Protein AF-A0A933HZL0-F1 (afdb_monomer_lite)

Foldseek 3Di:
DDDDPPDPVRVVVVVVVVVVVVVVVVVVVVVVVVVVVCVVVPDPPPPDPDDPPDQDPDWDADPVRQWTDDSPGIDGPPVPDPPDCVVVVVVCCVQQVVPQVDPPHDDDPVRSVVSSVCSVCVVVVNNVVVVVD

Sequence (133 aa):
MEGSTFSPGAREAICLLDAQRSFETGKDLLERQTQEELANVWNPKKPSPREVVEDARRLYFSPDGTTVLTQEKWKEAKMGYFIGSGVTESGCKYLVGQRLKQAGMRWAIEGAQSMLQLRVAYLNGRWDSLWLN

Secondary structure (DSSP, 8-state):
-------HHHHHHHHHHHHHHHHHHHHHHHHHHHHHHHHHH----PPP-----S--SS-PBPTTSSEEE-SSSEEE--S-----THHHHHHHIIIIIHHHSSTT----HHHHHHHHHHHHHHHTT-TGGGT--

pLDDT: mean 71.56, std 16.49, range [37.88, 95.94]

Radius of gyration: 32.69 Å; chains: 1; bounding box: 92×59×70 Å

Structure (mmCIF, N/CA/C/O backbone):
data_AF-A0A933HZL0-F1
#
_entry.id   AF-A0A933HZL0-F1
#
loop_
_atom_site.group_PDB
_atom_site.id
_atom_site.type_symbol
_atom_site.label_atom_id
_atom_site.label_alt_id
_atom_site.label_comp_id
_atom_site.label_asym_id
_atom_site.label_entity_id
_atom_site.label_seq_id
_atom_site.pdbx_PDB_ins_code
_atom_site.Cartn_x
_atom_site.Cartn_y
_atom_site.Cartn_z
_atom_site.occupancy
_atom_site.B_iso_or_equiv
_atom_site.auth_seq_id
_atom_site.auth_comp_id
_atom_site.auth_asym_id
_atom_site.auth_atom_id
_atom_site.pdbx_PDB_model_num
ATOM 1 N N . MET A 1 1 ? 65.307 -18.239 50.711 1.00 37.88 1 MET A N 1
ATOM 2 C CA . MET A 1 1 ? 63.919 -17.753 50.570 1.00 37.88 1 MET A CA 1
ATOM 3 C C . MET A 1 1 ? 63.404 -18.270 49.241 1.00 37.88 1 MET A C 1
ATOM 5 O O . MET A 1 1 ? 64.142 -18.232 48.267 1.00 37.88 1 MET A O 1
ATOM 9 N N . GLU A 1 2 ? 62.245 -18.908 49.283 1.00 38.72 2 GLU A N 1
ATOM 10 C CA . GLU A 1 2 ? 61.785 -19.984 48.399 1.00 38.72 2 GLU A CA 1
ATOM 11 C C . GLU A 1 2 ? 61.577 -19.565 46.935 1.00 38.72 2 GLU A C 1
ATOM 13 O O . GLU A 1 2 ? 60.784 -18.678 46.626 1.00 38.72 2 GLU A O 1
ATOM 18 N N . GLY A 1 3 ? 62.273 -20.242 46.017 1.00 44.16 3 GLY A N 1
ATOM 19 C CA . GLY A 1 3 ? 61.968 -20.198 44.591 1.00 44.16 3 GLY A CA 1
ATOM 20 C C . GLY A 1 3 ? 60.815 -21.150 44.297 1.00 44.16 3 GLY A C 1
ATOM 21 O O . GLY A 1 3 ? 61.022 -22.358 44.222 1.00 44.16 3 GLY A O 1
ATOM 22 N N . SER A 1 4 ? 59.602 -20.612 44.164 1.00 51.62 4 SER A N 1
ATOM 23 C CA . SER A 1 4 ? 58.418 -21.384 43.779 1.00 51.62 4 SER A CA 1
ATOM 24 C C . SER A 1 4 ? 58.586 -21.948 42.360 1.00 51.62 4 SER A C 1
ATOM 26 O O . SER A 1 4 ? 58.463 -21.256 41.348 1.00 51.62 4 SER A O 1
ATOM 28 N N . THR A 1 5 ? 58.898 -23.238 42.265 1.00 54.69 5 THR A N 1
ATOM 29 C CA . THR A 1 5 ? 58.869 -23.989 41.010 1.00 54.69 5 THR A CA 1
ATOM 30 C C . THR A 1 5 ? 57.417 -24.333 40.692 1.00 54.69 5 THR A C 1
ATOM 32 O O . THR A 1 5 ? 56.905 -25.390 41.050 1.00 54.69 5 THR A O 1
ATOM 35 N N . PHE A 1 6 ? 56.713 -23.406 40.040 1.00 57.31 6 PHE A N 1
ATOM 36 C CA . PHE A 1 6 ? 55.395 -23.691 39.473 1.00 57.31 6 PHE A CA 1
ATOM 37 C C . PHE A 1 6 ? 55.477 -24.928 38.558 1.00 57.31 6 PHE A C 1
ATOM 39 O O . PHE A 1 6 ? 56.325 -24.984 37.664 1.00 57.31 6 PHE A O 1
ATOM 46 N N . SER A 1 7 ? 54.591 -25.907 38.780 1.00 56.66 7 SER A N 1
ATOM 47 C CA . SER A 1 7 ? 54.423 -27.078 37.906 1.00 56.66 7 SER A CA 1
ATOM 48 C C . SER A 1 7 ? 54.214 -26.627 36.450 1.00 56.66 7 SER A C 1
ATOM 50 O O . SER A 1 7 ? 53.524 -25.622 36.241 1.00 56.66 7 SER A O 1
ATOM 52 N N . PRO A 1 8 ? 54.757 -27.338 35.438 1.00 61.72 8 PRO A N 1
ATOM 53 C CA . PRO A 1 8 ? 54.607 -26.972 34.027 1.00 61.72 8 PRO A CA 1
ATOM 54 C C . PRO A 1 8 ? 53.159 -26.645 33.626 1.00 61.72 8 PRO A C 1
ATOM 56 O O . PRO A 1 8 ? 52.927 -25.638 32.963 1.00 61.72 8 PRO A O 1
ATOM 59 N N . GLY A 1 9 ? 52.179 -27.402 34.136 1.00 62.88 9 GLY A N 1
ATOM 60 C CA . GLY A 1 9 ? 50.757 -27.171 33.847 1.00 62.88 9 GLY A CA 1
ATOM 61 C C . GLY A 1 9 ? 50.164 -25.910 34.491 1.00 62.88 9 GLY A C 1
ATOM 62 O O . GLY A 1 9 ? 49.227 -25.324 33.958 1.00 62.88 9 GLY A O 1
ATOM 63 N N . ALA A 1 10 ? 50.722 -25.435 35.608 1.00 62.31 10 ALA A N 1
ATOM 64 C CA . ALA A 1 10 ? 50.258 -24.208 36.255 1.00 62.31 10 ALA A CA 1
ATOM 65 C C . ALA A 1 10 ? 50.762 -22.947 35.527 1.00 62.31 10 ALA A C 1
ATOM 67 O O . ALA A 1 10 ? 50.071 -21.931 35.504 1.00 62.31 10 ALA A O 1
ATOM 68 N N . ARG A 1 11 ? 51.928 -23.021 34.869 1.00 5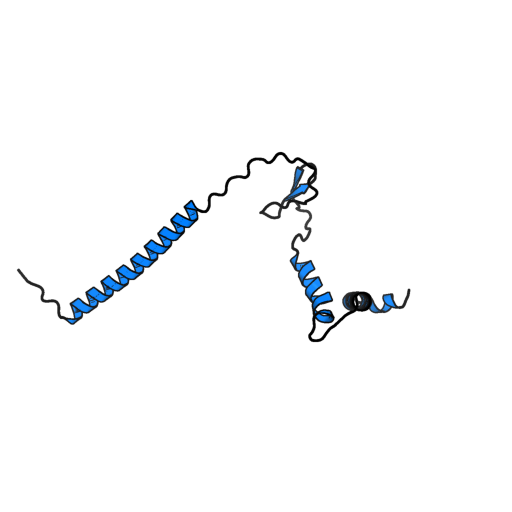9.09 11 ARG A N 1
ATOM 69 C CA . ARG A 1 11 ? 52.426 -21.952 33.983 1.00 59.09 11 ARG A CA 1
ATOM 70 C C . ARG A 1 11 ? 51.590 -21.824 32.712 1.00 59.09 11 ARG A C 1
ATOM 72 O O . ARG A 1 11 ? 51.312 -20.712 32.276 1.00 59.09 11 ARG A O 1
ATOM 79 N N . GLU A 1 12 ? 51.167 -22.953 32.155 1.00 65.81 12 GLU A N 1
ATOM 80 C CA . GLU A 1 12 ? 50.326 -23.004 30.957 1.00 65.81 12 GLU A CA 1
ATOM 81 C C . GLU A 1 12 ? 48.921 -22.444 31.236 1.00 65.81 12 GLU A C 1
ATOM 83 O O . GLU A 1 12 ? 48.424 -21.616 30.477 1.00 65.81 12 GLU A O 1
ATOM 88 N N . ALA A 1 13 ? 48.329 -22.779 32.389 1.00 65.31 13 ALA A N 1
ATOM 89 C CA . ALA A 1 13 ? 47.042 -22.228 32.819 1.00 65.31 13 ALA A CA 1
ATOM 90 C C . ALA A 1 13 ? 47.074 -20.703 33.051 1.00 65.31 13 ALA A C 1
ATOM 92 O O . ALA A 1 13 ? 46.141 -20.007 32.653 1.00 65.31 13 ALA A O 1
ATOM 93 N N . ILE A 1 14 ? 48.147 -20.169 33.652 1.00 70.38 14 ILE A N 1
ATOM 94 C CA . ILE A 1 14 ? 48.329 -18.714 33.817 1.00 70.38 14 ILE A CA 1
ATOM 95 C C . ILE A 1 14 ? 48.452 -18.033 32.448 1.00 70.38 14 ILE A C 1
ATOM 97 O O . ILE A 1 14 ? 47.778 -17.039 32.197 1.00 70.38 14 ILE A O 1
ATOM 101 N N . CYS A 1 15 ? 49.232 -18.611 31.530 1.00 67.69 15 CYS A N 1
ATOM 102 C CA . CYS A 1 15 ? 49.390 -18.081 30.176 1.00 67.69 15 CYS A CA 1
ATOM 103 C C . CYS A 1 15 ? 48.059 -18.033 29.404 1.00 67.69 15 CYS A C 1
ATOM 105 O O . CYS A 1 15 ? 47.777 -17.048 28.723 1.00 67.69 15 CYS A O 1
ATOM 107 N N . LEU A 1 16 ? 47.211 -19.057 29.551 1.00 70.38 16 LEU A N 1
ATOM 108 C CA . LEU A 1 16 ? 45.886 -19.094 28.925 1.00 70.38 16 LEU A CA 1
ATOM 109 C C . LEU A 1 16 ? 44.930 -18.048 29.514 1.00 70.38 16 LEU A C 1
ATOM 111 O O . LEU A 1 16 ? 44.206 -17.399 28.760 1.00 70.38 16 LEU A O 1
ATOM 115 N N . LEU A 1 17 ? 44.953 -17.836 30.833 1.00 73.50 17 LEU A N 1
ATOM 116 C CA . LEU A 1 17 ? 44.159 -16.788 31.483 1.00 73.50 17 LEU A CA 1
ATOM 117 C C . LEU A 1 17 ? 44.608 -15.383 31.059 1.00 73.50 17 LEU A C 1
ATOM 119 O O . LEU A 1 17 ? 43.766 -14.538 30.752 1.00 73.50 17 LEU A O 1
ATOM 123 N N . ASP A 1 18 ? 45.917 -15.144 30.977 1.00 73.81 18 ASP A N 1
ATOM 124 C CA . ASP A 1 18 ? 46.471 -13.868 30.513 1.00 73.81 18 ASP A CA 1
ATOM 125 C C . ASP A 1 18 ? 46.152 -13.616 29.031 1.00 73.81 18 ASP A C 1
ATOM 127 O O . ASP A 1 18 ? 45.818 -12.490 28.647 1.00 73.81 18 ASP A O 1
ATOM 131 N N . ALA A 1 19 ? 46.178 -14.660 28.195 1.00 69.06 19 ALA A N 1
ATOM 132 C CA . ALA A 1 19 ? 45.783 -14.578 26.790 1.00 69.06 19 ALA A CA 1
ATOM 133 C C . ALA A 1 19 ? 44.289 -14.256 26.634 1.00 69.06 19 ALA A C 1
ATOM 135 O O . ALA A 1 19 ? 43.920 -13.394 25.833 1.00 69.06 19 ALA A O 1
ATOM 136 N N . GLN A 1 20 ? 43.430 -14.894 27.431 1.00 74.12 20 GLN A N 1
ATOM 137 C CA . GLN A 1 20 ? 41.988 -14.656 27.401 1.00 74.12 20 GLN A CA 1
ATOM 138 C C . GLN A 1 20 ? 41.642 -13.240 27.879 1.00 74.12 20 GLN A C 1
ATOM 140 O O . GLN A 1 20 ? 40.881 -12.532 27.219 1.00 74.12 20 GLN A O 1
ATOM 145 N N . ARG A 1 21 ? 42.295 -12.770 28.947 1.00 75.50 21 ARG A N 1
ATOM 146 C CA . ARG A 1 21 ? 42.150 -11.396 29.443 1.00 75.50 21 ARG A CA 1
ATOM 147 C C . ARG A 1 21 ? 42.648 -10.362 28.431 1.00 75.50 21 ARG A C 1
ATOM 149 O O . ARG A 1 21 ? 42.022 -9.318 28.260 1.00 75.50 21 ARG A O 1
ATOM 156 N N . SER A 1 22 ? 43.742 -10.655 27.728 1.00 66.31 22 SER A N 1
ATOM 157 C CA . SER A 1 22 ? 44.265 -9.800 26.653 1.00 66.31 22 SER A CA 1
ATOM 158 C C . SER A 1 22 ? 43.299 -9.716 25.469 1.00 66.31 22 SER A C 1
ATOM 160 O O . SER A 1 22 ? 43.137 -8.648 24.881 1.00 66.31 22 SER A O 1
ATOM 162 N N . PHE A 1 23 ? 42.613 -10.815 25.145 1.00 68.44 23 PHE A N 1
ATOM 163 C CA . PHE A 1 23 ? 41.602 -10.851 24.090 1.00 68.44 23 PHE A CA 1
ATOM 164 C C . PHE A 1 23 ? 40.344 -10.048 24.452 1.00 68.44 23 PHE A C 1
ATOM 166 O O . PHE A 1 23 ? 39.848 -9.279 23.630 1.00 68.44 23 PHE A O 1
ATOM 173 N N . GLU A 1 24 ? 39.855 -10.178 25.687 1.00 75.69 24 GLU A N 1
ATOM 174 C CA . GLU A 1 24 ? 38.730 -9.382 26.202 1.00 75.69 24 GLU A CA 1
ATOM 175 C C . GLU A 1 24 ? 39.073 -7.888 26.247 1.00 75.69 24 GLU A C 1
ATOM 177 O O . GLU A 1 24 ? 38.325 -7.066 25.725 1.00 75.69 24 GLU A O 1
ATOM 182 N N . THR A 1 25 ? 40.267 -7.541 26.737 1.00 71.00 25 THR A N 1
ATOM 183 C CA . THR A 1 25 ? 40.748 -6.148 26.745 1.00 71.00 25 THR A CA 1
ATOM 184 C C . THR A 1 25 ? 40.856 -5.585 25.321 1.00 71.00 25 THR A C 1
ATOM 186 O O . THR A 1 25 ? 40.538 -4.422 25.083 1.00 71.00 25 THR A O 1
ATOM 189 N N . GLY A 1 26 ? 41.267 -6.407 24.350 1.00 65.00 26 GLY A N 1
ATOM 190 C CA . GLY A 1 26 ? 41.321 -6.025 22.938 1.00 65.00 26 GLY A CA 1
ATOM 191 C C . GLY A 1 26 ? 39.946 -5.716 22.336 1.00 65.00 26 GLY A C 1
ATOM 192 O O . GLY A 1 26 ? 39.825 -4.764 21.566 1.00 65.00 26 GLY A O 1
ATOM 193 N N . LYS A 1 27 ? 38.903 -6.470 22.713 1.00 70.88 27 LYS A N 1
ATOM 194 C CA . LYS A 1 27 ? 37.518 -6.185 22.297 1.00 70.88 27 LYS A CA 1
ATOM 195 C C . LYS A 1 27 ? 37.017 -4.860 22.864 1.00 70.88 27 LYS A C 1
ATOM 197 O O . LYS A 1 27 ? 36.517 -4.040 22.100 1.00 70.88 27 LYS A O 1
ATOM 202 N N . ASP A 1 28 ? 37.236 -4.619 24.154 1.00 72.50 28 ASP A N 1
ATOM 203 C CA . ASP A 1 28 ? 36.823 -3.375 24.812 1.00 72.50 28 ASP A CA 1
ATOM 204 C C . ASP A 1 28 ? 37.512 -2.143 24.204 1.00 72.50 28 ASP A C 1
ATOM 206 O O . ASP A 1 28 ? 36.907 -1.077 24.076 1.00 72.50 28 ASP A O 1
ATOM 210 N N . LEU A 1 29 ? 38.783 -2.271 23.808 1.00 66.56 29 LEU A N 1
ATOM 211 C CA . LEU A 1 29 ? 39.525 -1.198 23.138 1.00 66.56 29 LEU A CA 1
ATOM 212 C C . LEU A 1 29 ? 38.973 -0.903 21.738 1.00 66.56 29 LEU A C 1
ATOM 214 O O . LEU A 1 29 ? 38.851 0.265 21.373 1.00 66.56 29 LEU A O 1
ATOM 218 N N . LEU A 1 30 ? 38.603 -1.937 20.977 1.00 67.31 30 LEU A N 1
ATOM 219 C CA . LEU A 1 30 ? 38.013 -1.784 19.645 1.00 67.31 30 LEU A CA 1
ATOM 220 C C . LEU A 1 30 ? 36.611 -1.156 19.716 1.00 67.31 30 LEU A C 1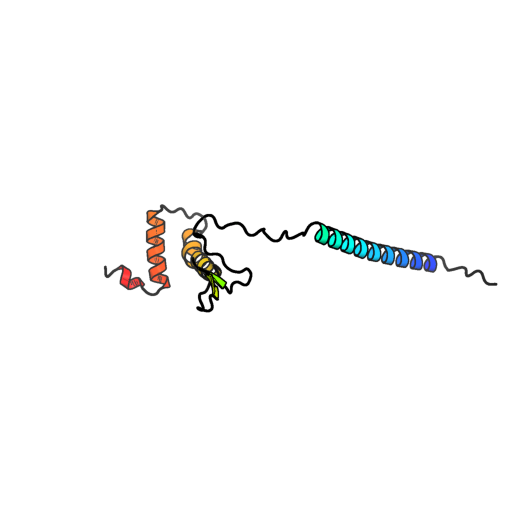
ATOM 222 O O . LEU A 1 30 ? 36.277 -0.273 18.923 1.00 67.31 30 LEU A O 1
ATOM 226 N N . GLU A 1 31 ? 35.798 -1.568 20.689 1.00 71.62 31 GLU A N 1
ATOM 227 C CA . GLU A 1 31 ? 34.482 -0.974 20.946 1.00 71.62 31 GLU A CA 1
ATOM 228 C C . GLU A 1 31 ? 34.600 0.494 21.374 1.00 71.62 31 GLU A C 1
ATOM 230 O O . GLU A 1 31 ? 33.850 1.343 20.902 1.00 71.62 31 GLU A O 1
ATOM 235 N N . ARG A 1 32 ? 35.590 0.842 22.201 1.00 65.81 32 ARG A N 1
ATOM 236 C CA . ARG A 1 32 ? 35.853 2.242 22.575 1.00 65.81 32 ARG A CA 1
ATOM 237 C C . ARG A 1 32 ? 36.326 3.091 21.401 1.00 65.81 32 ARG A C 1
ATOM 239 O O . ARG A 1 32 ? 35.797 4.182 21.216 1.00 65.81 32 ARG A O 1
ATOM 246 N N . GLN A 1 33 ? 37.262 2.589 20.594 1.00 67.12 33 GLN A N 1
ATOM 247 C CA . GLN A 1 33 ? 37.733 3.292 19.396 1.00 67.12 33 GLN A CA 1
ATOM 248 C C . GLN A 1 33 ? 36.596 3.532 18.407 1.00 67.12 33 GLN A C 1
ATOM 250 O O . GLN A 1 33 ? 36.436 4.645 17.921 1.00 67.12 33 GLN A O 1
ATOM 255 N N . THR A 1 34 ? 35.759 2.524 18.156 1.00 67.19 34 THR A N 1
ATOM 256 C CA . THR A 1 34 ? 34.604 2.682 17.261 1.00 67.19 34 THR A CA 1
ATOM 257 C C . THR A 1 34 ? 33.585 3.680 17.808 1.00 67.19 34 THR A C 1
ATOM 259 O O . THR A 1 34 ? 33.045 4.465 17.034 1.00 67.19 34 THR A O 1
ATOM 262 N N . GLN A 1 35 ? 33.349 3.730 19.123 1.00 64.94 35 GLN A N 1
ATOM 263 C CA . GLN A 1 35 ? 32.480 4.749 19.729 1.00 64.94 35 GLN A CA 1
ATOM 264 C C . GLN A 1 35 ? 33.077 6.163 19.651 1.00 64.94 35 GLN A C 1
ATOM 266 O O . GLN A 1 35 ? 32.353 7.111 19.346 1.00 64.94 35 GLN A O 1
ATOM 271 N N . GLU A 1 36 ? 34.383 6.323 19.874 1.00 71.00 36 GLU A N 1
ATOM 272 C CA . GLU A 1 36 ? 35.077 7.608 19.711 1.00 71.00 36 GLU A CA 1
ATOM 273 C C . GLU A 1 36 ? 35.073 8.074 18.248 1.00 71.00 36 GLU A C 1
ATOM 275 O O . GLU A 1 36 ? 34.792 9.240 17.964 1.00 71.00 36 GLU A O 1
ATOM 280 N N . GLU A 1 37 ? 35.310 7.169 17.299 1.00 67.81 37 GLU A N 1
ATOM 281 C CA . GLU A 1 37 ? 35.218 7.457 15.868 1.00 67.81 37 GLU A CA 1
ATOM 282 C C . GLU A 1 37 ? 33.791 7.835 15.455 1.00 67.81 37 GLU A C 1
ATOM 284 O O . GLU A 1 37 ? 33.605 8.836 14.763 1.00 67.81 37 GLU A O 1
ATOM 289 N N . LEU A 1 38 ? 32.769 7.109 15.921 1.00 62.97 38 LEU A N 1
ATOM 290 C CA . LEU A 1 38 ? 31.365 7.443 15.657 1.00 62.97 38 LEU A CA 1
ATOM 291 C C . LEU A 1 38 ? 30.981 8.806 16.242 1.00 62.97 38 LEU A C 1
ATOM 293 O O . LEU A 1 38 ? 30.273 9.562 15.578 1.00 62.97 38 LEU A O 1
ATOM 297 N N . ALA A 1 39 ? 31.477 9.158 17.431 1.00 65.88 39 ALA A N 1
ATOM 298 C CA . ALA A 1 39 ? 31.269 10.479 18.026 1.00 65.88 39 ALA A CA 1
ATOM 299 C C . ALA A 1 39 ? 31.957 11.600 17.223 1.00 65.88 39 ALA A C 1
ATOM 301 O O . ALA A 1 39 ? 31.403 12.691 17.091 1.00 65.88 39 ALA A O 1
ATOM 302 N N . ASN A 1 40 ? 33.129 11.329 16.642 1.00 65.69 40 ASN A N 1
ATOM 303 C CA . ASN A 1 40 ? 33.861 12.284 15.805 1.00 65.69 40 ASN A CA 1
ATOM 304 C C . ASN A 1 40 ? 33.247 12.448 14.403 1.00 65.69 40 ASN A C 1
ATOM 306 O O . ASN A 1 40 ? 33.274 13.541 13.835 1.00 65.69 40 ASN A O 1
ATOM 310 N N . VAL A 1 41 ? 32.678 11.378 13.839 1.00 65.56 41 VAL A N 1
ATOM 311 C CA . VAL A 1 41 ? 32.001 11.387 12.530 1.00 65.56 41 VAL A CA 1
ATOM 312 C C . VAL A 1 41 ? 30.597 11.987 12.639 1.00 65.56 41 VAL A C 1
ATOM 314 O O . VAL A 1 41 ? 30.163 12.734 11.757 1.00 65.56 41 VAL A O 1
ATOM 317 N N . TRP A 1 42 ? 29.881 11.702 13.728 1.00 53.00 42 TRP A N 1
ATOM 318 C CA . TRP A 1 42 ? 28.536 12.213 13.972 1.00 53.00 42 TRP A CA 1
ATOM 319 C C . TRP A 1 42 ? 28.572 13.621 14.577 1.00 53.00 42 TRP A C 1
ATOM 321 O O . TRP A 1 42 ? 28.319 13.836 15.760 1.00 53.00 42 TRP A O 1
ATOM 331 N N . ASN A 1 43 ? 28.829 14.617 13.729 1.00 61.41 43 ASN A N 1
ATOM 332 C CA . ASN A 1 43 ? 28.568 16.016 14.053 1.00 61.41 43 ASN A CA 1
ATOM 333 C C . ASN A 1 43 ? 27.276 16.472 13.352 1.00 61.41 43 ASN A C 1
ATOM 335 O O . ASN A 1 43 ? 27.329 16.861 12.176 1.00 61.41 43 ASN A O 1
ATOM 339 N N . PRO A 1 44 ? 26.104 16.439 14.017 1.00 58.09 44 PRO A N 1
ATOM 340 C CA . PRO A 1 44 ? 24.894 16.995 13.441 1.00 58.09 44 PRO A CA 1
ATOM 341 C C . PRO A 1 44 ? 25.051 18.517 13.402 1.00 58.09 44 PRO A C 1
ATOM 343 O O . PRO A 1 44 ? 24.739 19.220 14.364 1.00 58.09 44 PRO A O 1
ATOM 346 N N . LYS A 1 45 ? 25.542 19.051 12.277 1.00 54.00 45 LYS A N 1
ATOM 347 C CA . LYS A 1 45 ? 25.484 20.491 12.013 1.00 54.00 45 LYS A CA 1
ATOM 348 C C . LYS A 1 45 ? 24.025 20.900 12.174 1.00 54.00 45 LYS A C 1
ATOM 350 O O . LYS A 1 45 ? 23.190 20.476 11.373 1.00 54.00 45 LYS A O 1
ATOM 355 N N . LYS A 1 46 ? 23.705 21.702 13.200 1.00 49.66 46 LYS A N 1
ATOM 356 C CA . LYS A 1 46 ? 22.387 22.340 13.284 1.00 49.66 46 LYS A CA 1
ATOM 357 C C . LYS A 1 46 ? 22.170 23.018 11.934 1.00 49.66 46 LYS A C 1
ATOM 359 O O . LYS A 1 46 ? 23.043 23.800 11.541 1.00 49.66 46 LYS A O 1
ATOM 364 N N . PRO A 1 47 ? 21.105 22.681 11.187 1.00 52.66 47 PRO A N 1
ATOM 365 C CA . PRO A 1 47 ? 20.879 23.337 9.916 1.00 52.66 47 PRO A CA 1
ATOM 366 C C . PRO A 1 47 ? 20.817 24.831 10.216 1.00 52.66 47 PRO A C 1
ATOM 368 O O . PRO A 1 47 ? 20.063 25.254 11.097 1.00 52.66 47 PRO A O 1
ATOM 371 N N . SER A 1 48 ? 21.663 25.621 9.549 1.00 50.19 48 SER A N 1
ATOM 372 C CA . SER A 1 48 ? 21.493 27.068 9.585 1.00 50.19 48 SER A CA 1
ATOM 373 C C . SER A 1 48 ? 20.044 27.351 9.190 1.00 50.19 48 SER A C 1
ATOM 375 O O . SER A 1 48 ? 19.533 26.653 8.303 1.00 50.19 48 SER A O 1
ATOM 377 N N . PRO A 1 49 ? 19.352 28.300 9.844 1.00 53.47 49 PRO A N 1
ATOM 378 C CA . PRO A 1 49 ? 18.037 28.720 9.393 1.00 53.47 49 PRO A CA 1
ATOM 379 C C . PRO A 1 49 ? 18.121 29.052 7.901 1.00 53.47 49 PRO A C 1
ATOM 381 O O . PRO A 1 49 ? 18.730 30.044 7.508 1.00 53.47 49 PRO A O 1
ATOM 384 N N . ARG A 1 50 ? 17.612 28.155 7.052 1.00 54.97 50 ARG A N 1
ATOM 385 C CA . ARG A 1 50 ? 17.454 28.444 5.632 1.00 54.97 50 ARG A CA 1
ATOM 386 C C . ARG A 1 50 ? 16.316 29.440 5.568 1.00 54.97 50 ARG A C 1
ATOM 388 O O . ARG A 1 50 ? 15.220 29.117 6.026 1.00 54.97 50 ARG A O 1
ATOM 395 N N . GLU A 1 51 ? 16.576 30.625 5.029 1.00 53.94 51 GLU A N 1
ATOM 396 C CA . GLU A 1 51 ? 15.489 31.495 4.596 1.00 53.94 51 GLU A CA 1
ATOM 397 C C . GLU A 1 51 ? 14.590 30.677 3.668 1.00 53.94 51 GLU A C 1
ATOM 399 O O . GLU A 1 51 ? 15.042 30.072 2.692 1.00 53.94 51 GLU A O 1
ATOM 404 N N . VAL A 1 52 ? 13.326 30.556 4.058 1.00 56.81 52 VAL A N 1
ATOM 405 C CA . VAL A 1 52 ? 12.318 29.829 3.297 1.00 56.81 52 VAL A CA 1
ATOM 406 C C . VAL A 1 52 ? 11.980 30.711 2.102 1.00 56.81 52 VAL A C 1
ATOM 408 O O . VAL A 1 52 ? 11.295 31.714 2.255 1.00 56.81 52 VAL A O 1
ATOM 411 N N . VAL A 1 53 ? 12.524 30.378 0.929 1.00 56.31 53 VAL A N 1
ATOM 412 C CA . VAL A 1 53 ? 12.376 31.213 -0.277 1.00 56.31 53 VAL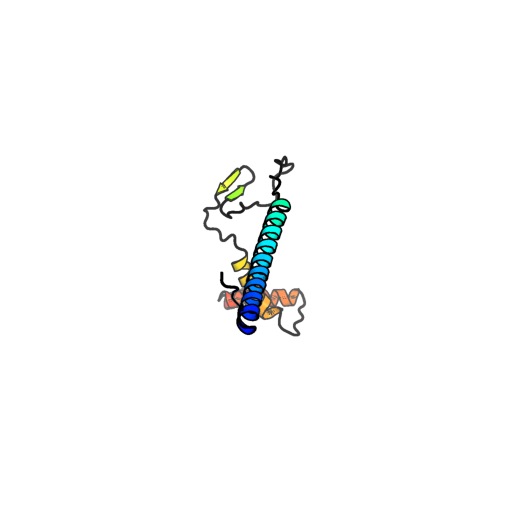 A CA 1
ATOM 413 C C . VAL A 1 53 ? 10.988 31.068 -0.922 1.00 56.31 53 VAL A C 1
ATOM 415 O O . VAL A 1 53 ? 10.589 31.946 -1.672 1.00 56.31 53 VAL A O 1
ATOM 418 N N . GLU A 1 54 ? 10.201 30.036 -0.597 1.00 57.16 54 GLU A N 1
ATOM 419 C CA . GLU A 1 54 ? 8.850 29.840 -1.149 1.00 57.16 54 GLU A CA 1
ATOM 420 C C . GLU A 1 54 ? 7.925 29.098 -0.174 1.00 57.16 54 GLU A C 1
ATOM 422 O O . GLU A 1 54 ? 8.373 28.216 0.567 1.00 57.16 54 GLU A O 1
ATOM 427 N N . ASP A 1 55 ? 6.626 29.432 -0.221 1.00 51.47 55 ASP A N 1
ATOM 428 C CA . ASP A 1 55 ? 5.553 28.756 0.514 1.00 51.47 55 ASP A CA 1
ATOM 429 C C . ASP A 1 55 ? 5.692 27.239 0.380 1.00 51.47 55 ASP A C 1
ATOM 431 O O . ASP A 1 55 ? 5.643 26.667 -0.715 1.00 51.47 55 ASP A O 1
ATOM 435 N N . ALA A 1 56 ? 5.889 26.569 1.513 1.00 49.72 56 ALA A N 1
ATOM 436 C CA . ALA A 1 56 ? 6.176 25.148 1.551 1.00 49.72 56 ALA A CA 1
ATOM 437 C C . ALA A 1 56 ? 5.043 24.332 0.896 1.00 49.72 56 ALA A C 1
ATOM 439 O O . ALA A 1 56 ? 4.039 24.011 1.525 1.00 49.72 56 ALA A O 1
ATOM 440 N N . ARG A 1 57 ? 5.234 23.901 -0.360 1.00 52.34 57 ARG A N 1
ATOM 441 C CA . ARG A 1 57 ? 4.390 22.872 -1.009 1.00 52.34 57 ARG A CA 1
ATOM 442 C C . ARG A 1 57 ? 4.569 21.478 -0.395 1.00 52.34 57 ARG A C 1
ATOM 444 O O . ARG A 1 57 ? 3.842 20.553 -0.748 1.00 52.34 57 ARG A O 1
ATOM 451 N N . ARG A 1 58 ? 5.555 21.298 0.490 1.00 49.78 58 ARG A N 1
ATOM 452 C CA . ARG A 1 58 ? 5.797 20.058 1.236 1.00 49.78 58 ARG A CA 1
ATOM 453 C C . ARG A 1 58 ? 5.299 20.218 2.666 1.00 49.78 58 ARG A C 1
ATOM 455 O O . ARG A 1 58 ? 5.778 21.082 3.391 1.00 49.78 58 ARG A O 1
ATOM 462 N N . LEU A 1 59 ? 4.379 19.344 3.068 1.00 54.84 59 LEU A N 1
ATOM 463 C CA . LEU A 1 59 ? 4.015 19.160 4.470 1.00 54.84 59 LEU A CA 1
ATOM 464 C C . LEU A 1 59 ? 5.243 18.630 5.219 1.00 54.84 59 LEU A C 1
ATOM 466 O O . LEU A 1 59 ? 5.731 17.539 4.921 1.00 54.84 59 LEU A O 1
ATOM 470 N N . TYR A 1 60 ? 5.755 19.416 6.163 1.00 55.44 60 TYR A N 1
ATOM 471 C CA . TYR A 1 60 ? 6.805 18.984 7.078 1.00 55.44 60 TYR A CA 1
ATOM 472 C C . TYR A 1 60 ? 6.165 18.472 8.367 1.00 55.44 60 TYR A C 1
ATOM 474 O O . TYR A 1 60 ? 5.344 19.161 8.977 1.00 55.44 60 TYR A O 1
ATOM 482 N N . PHE A 1 61 ? 6.561 17.269 8.773 1.00 58.06 61 PHE A N 1
ATOM 483 C CA . PHE A 1 61 ? 6.224 16.684 10.065 1.00 58.06 61 PHE A CA 1
ATOM 484 C C . PHE A 1 61 ? 7.413 16.879 11.006 1.00 58.06 61 PHE A C 1
ATOM 486 O O . PHE A 1 61 ? 8.565 16.753 10.585 1.00 58.06 61 PHE A O 1
ATOM 493 N N . SER A 1 62 ? 7.143 17.198 12.270 1.00 56.41 62 SER A N 1
ATOM 494 C CA . SER A 1 62 ? 8.160 17.137 13.323 1.00 56.41 62 SER A CA 1
ATOM 495 C C . SER A 1 62 ? 8.771 15.726 13.369 1.00 56.41 62 SER A C 1
ATOM 497 O O . SER A 1 62 ? 8.034 14.764 13.132 1.00 56.41 62 SER A O 1
ATOM 499 N N . PRO A 1 63 ? 10.066 15.566 13.706 1.00 55.47 63 PRO A N 1
ATOM 500 C CA . PRO A 1 63 ? 10.661 14.256 13.991 1.00 55.47 63 PRO A CA 1
ATOM 501 C C . PRO A 1 63 ? 9.853 13.425 15.001 1.00 55.47 63 PRO A C 1
ATOM 503 O O . PRO A 1 63 ? 9.807 12.204 14.890 1.00 55.47 63 PRO A O 1
ATOM 506 N N . ASP A 1 64 ? 9.145 14.093 15.915 1.00 56.56 64 ASP A N 1
ATOM 507 C CA . ASP A 1 64 ? 8.296 13.462 16.933 1.00 56.56 64 ASP A CA 1
ATOM 508 C C . ASP A 1 64 ? 6.882 13.117 16.415 1.00 56.56 64 ASP A C 1
ATOM 510 O O . ASP A 1 64 ? 6.044 12.610 17.155 1.00 56.56 64 ASP A O 1
ATOM 514 N N . GLY A 1 65 ? 6.572 13.422 15.147 1.00 56.91 65 GLY A N 1
ATOM 515 C CA . GLY A 1 65 ? 5.305 13.105 14.473 1.00 56.91 65 GLY A CA 1
ATOM 516 C C . GLY A 1 65 ? 4.079 13.894 14.953 1.00 56.91 65 GLY A C 1
ATOM 517 O O . GLY A 1 65 ? 2.998 13.760 14.384 1.00 56.91 65 GLY A O 1
ATOM 518 N N . THR A 1 66 ? 4.232 14.737 15.973 1.00 57.28 66 THR A N 1
ATOM 519 C CA . THR A 1 66 ? 3.137 15.432 16.666 1.00 57.28 66 THR A CA 1
ATOM 520 C C . THR A 1 66 ? 2.750 16.768 16.054 1.00 57.28 66 THR A C 1
ATOM 522 O O . THR A 1 66 ? 1.663 17.262 16.339 1.00 57.28 66 THR A O 1
ATOM 525 N N . THR A 1 67 ? 3.593 17.361 15.209 1.00 59.47 67 THR A N 1
ATOM 526 C CA . THR A 1 67 ? 3.420 18.746 14.751 1.00 59.47 67 THR A CA 1
ATOM 527 C C . THR A 1 67 ? 3.589 18.832 13.243 1.00 59.47 67 THR A C 1
ATOM 529 O O . THR A 1 67 ? 4.561 18.315 12.694 1.00 59.47 67 THR A O 1
ATOM 532 N N . VAL A 1 68 ? 2.647 19.493 12.574 1.00 62.25 68 VAL A N 1
ATOM 533 C CA . VAL A 1 68 ? 2.656 19.725 11.126 1.00 62.25 68 VAL A CA 1
ATOM 534 C C . VAL A 1 68 ? 2.906 21.206 10.867 1.00 62.25 68 VAL A C 1
ATOM 536 O O . VAL A 1 68 ? 2.289 22.073 11.497 1.00 62.25 68 VAL A O 1
ATOM 539 N N . LEU A 1 69 ? 3.805 21.510 9.932 1.00 58.38 69 LEU A N 1
ATOM 540 C CA . LEU A 1 69 ? 3.992 22.869 9.436 1.00 58.38 69 LEU A CA 1
ATOM 541 C C . LEU A 1 69 ? 2.821 23.232 8.515 1.00 58.38 69 LEU A C 1
ATOM 543 O O . LEU A 1 69 ? 2.674 22.674 7.430 1.00 58.38 69 LEU A O 1
ATOM 547 N N . THR A 1 70 ? 1.977 24.157 8.963 1.00 57.16 70 THR A N 1
ATOM 548 C CA . THR A 1 70 ? 0.990 24.833 8.105 1.00 57.16 70 THR A CA 1
ATOM 549 C C . THR A 1 70 ? 1.639 26.095 7.523 1.00 57.16 70 THR A C 1
ATOM 551 O O . THR A 1 70 ? 2.616 26.567 8.099 1.00 57.16 70 THR A O 1
ATOM 554 N N . GLN A 1 71 ? 1.099 26.657 6.430 1.00 55.62 71 GLN A N 1
ATOM 555 C CA . GLN A 1 71 ? 1.650 27.828 5.710 1.00 55.62 71 GLN A CA 1
ATOM 556 C C . GLN A 1 71 ? 2.085 28.992 6.622 1.00 55.62 71 GLN A C 1
ATOM 558 O O . GLN A 1 71 ? 2.999 29.728 6.280 1.00 55.62 71 GLN A O 1
ATOM 563 N N . GLU A 1 72 ? 1.477 29.129 7.802 1.00 56.12 72 GLU A N 1
ATOM 564 C CA . GLU A 1 72 ? 1.740 30.244 8.711 1.00 56.12 72 GLU A CA 1
ATOM 565 C C . GLU A 1 72 ? 2.497 29.852 9.996 1.00 56.12 72 GLU A C 1
ATOM 567 O O . GLU A 1 72 ? 3.245 30.677 10.519 1.00 56.12 72 GLU A O 1
ATOM 572 N N . LYS A 1 73 ? 2.318 28.630 10.542 1.00 61.56 73 LYS A N 1
ATOM 573 C CA . LYS A 1 73 ? 2.904 28.176 11.831 1.00 61.56 73 LYS A CA 1
ATOM 574 C C . LYS A 1 73 ? 2.960 26.647 11.970 1.00 61.56 73 LYS A C 1
ATOM 576 O O . LYS A 1 73 ? 2.192 25.913 11.347 1.00 61.56 73 LYS A O 1
ATOM 581 N N . TRP A 1 74 ? 3.812 26.180 12.885 1.00 56.78 74 TRP A N 1
ATOM 582 C CA . TRP A 1 74 ? 3.766 24.823 13.437 1.00 56.78 74 TRP A CA 1
ATOM 583 C C . TRP A 1 74 ? 2.488 24.628 14.265 1.00 56.78 74 TRP A C 1
ATOM 585 O O . TRP A 1 74 ? 2.248 25.373 15.215 1.00 56.78 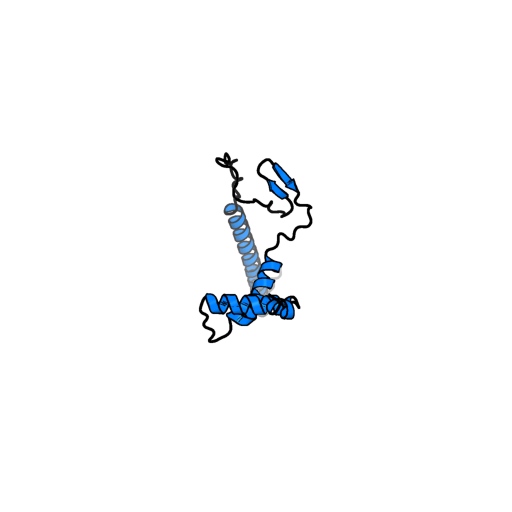74 TRP A O 1
ATOM 595 N N . LYS A 1 75 ? 1.667 23.633 13.913 1.00 56.03 75 LYS A N 1
ATOM 596 C CA . LYS A 1 75 ? 0.474 23.244 14.677 1.00 56.03 75 LYS A CA 1
ATOM 597 C C . LYS A 1 75 ? 0.604 21.804 15.144 1.00 56.03 75 LYS A C 1
ATOM 599 O O . LYS A 1 75 ? 0.940 20.931 14.347 1.00 56.03 75 LYS A O 1
ATOM 604 N N . GLU A 1 76 ? 0.321 21.553 16.422 1.00 57.38 76 GLU A N 1
ATOM 605 C CA . GLU A 1 76 ? 0.202 20.186 16.930 1.00 57.38 76 GLU A CA 1
ATOM 606 C C . GLU A 1 76 ? -0.942 19.481 16.188 1.00 57.38 76 GLU A C 1
ATOM 608 O O . GLU A 1 76 ? -2.111 19.854 16.302 1.00 57.38 76 GLU A O 1
ATOM 613 N N . ALA A 1 77 ? -0.608 18.445 15.426 1.00 56.12 77 ALA A N 1
ATOM 614 C CA . ALA A 1 77 ? -1.540 17.555 14.756 1.00 56.12 77 ALA A CA 1
ATOM 615 C C . ALA A 1 77 ? -2.149 16.563 15.761 1.00 56.12 77 ALA A C 1
ATOM 617 O O . ALA A 1 77 ? -2.176 15.357 15.544 1.00 56.12 77 ALA A O 1
ATOM 618 N N . LYS A 1 78 ? -2.717 17.077 16.857 1.00 52.28 78 LYS A N 1
ATOM 619 C CA . LYS A 1 78 ? -3.547 16.318 17.811 1.00 52.28 78 LYS A CA 1
ATOM 620 C C . LYS A 1 78 ? -4.919 15.930 17.243 1.00 52.28 78 LYS A C 1
ATOM 622 O O . LYS A 1 78 ? -5.803 15.523 17.983 1.00 52.28 78 LYS A O 1
ATOM 627 N N . MET A 1 79 ? -5.120 16.036 15.931 1.00 54.41 79 MET A N 1
ATOM 628 C CA . MET A 1 79 ? -6.405 15.762 15.280 1.00 54.41 79 MET A CA 1
ATOM 629 C C . MET A 1 79 ? -6.670 14.260 15.059 1.00 54.41 79 MET A C 1
ATOM 631 O O . MET A 1 79 ? -7.578 13.907 14.317 1.00 54.41 79 MET A O 1
ATOM 635 N N . GLY A 1 80 ? -5.887 13.362 15.672 1.00 55.84 80 GLY A N 1
ATOM 636 C CA . GLY A 1 80 ? -6.109 11.913 15.594 1.00 55.84 80 GLY A CA 1
ATOM 637 C C . GLY A 1 80 ? -5.974 11.321 14.187 1.00 55.84 80 GLY A C 1
ATOM 638 O O . GLY A 1 80 ? -6.386 10.185 13.959 1.00 55.84 80 GLY A O 1
ATOM 639 N N . TYR A 1 81 ? -5.418 12.069 13.230 1.00 59.88 81 TYR A N 1
ATOM 640 C CA . TYR A 1 81 ? -5.207 11.566 11.881 1.00 59.88 81 TYR A CA 1
ATOM 641 C C . TYR A 1 81 ? -4.126 10.487 11.892 1.00 59.88 81 TYR A C 1
ATOM 643 O O . TYR A 1 81 ? -3.057 10.656 12.480 1.00 59.88 81 TYR A O 1
ATOM 651 N N . PHE A 1 82 ? -4.401 9.369 11.225 1.00 58.81 82 PHE A N 1
ATOM 652 C CA . PHE A 1 82 ? -3.426 8.302 11.060 1.00 58.81 82 PHE A CA 1
ATOM 653 C C . PHE A 1 82 ? -2.384 8.737 10.020 1.00 58.81 82 PHE A C 1
ATOM 655 O O . PHE A 1 82 ? -2.611 8.640 8.818 1.00 58.81 82 PHE A O 1
ATOM 662 N N . ILE A 1 83 ? -1.254 9.269 10.492 1.00 66.12 83 ILE A N 1
ATOM 663 C CA . ILE A 1 83 ? -0.169 9.800 9.643 1.00 66.12 83 ILE A CA 1
ATOM 664 C C . ILE A 1 83 ? 0.752 8.668 9.132 1.00 66.12 83 ILE A C 1
ATOM 666 O O . ILE A 1 83 ? 1.571 8.870 8.239 1.00 66.12 83 ILE A O 1
ATOM 670 N N . GLY A 1 84 ? 0.597 7.443 9.649 1.00 68.12 84 GLY A N 1
ATOM 671 C CA . GLY A 1 84 ? 1.350 6.279 9.190 1.00 68.12 84 GLY A CA 1
ATOM 672 C C . GLY A 1 84 ? 0.892 5.790 7.813 1.00 68.12 84 GLY A C 1
ATOM 673 O O . GLY A 1 84 ? -0.283 5.493 7.607 1.00 68.12 84 GLY A O 1
ATOM 674 N N . SER A 1 85 ? 1.828 5.595 6.881 1.00 77.62 85 SER A N 1
ATOM 675 C CA . SER A 1 85 ? 1.534 4.967 5.584 1.00 77.62 85 SER A CA 1
ATOM 676 C C . SER A 1 85 ? 1.117 3.497 5.712 1.00 77.62 85 SER A C 1
ATOM 678 O O . SER A 1 85 ? 0.530 2.951 4.783 1.00 77.62 85 SER A O 1
ATOM 680 N N . GLY A 1 86 ? 1.354 2.855 6.863 1.00 82.94 86 GLY A N 1
ATOM 681 C CA . GLY A 1 86 ? 1.163 1.416 7.061 1.00 82.94 86 GLY A CA 1
ATOM 682 C C . GLY A 1 86 ? -0.249 0.896 6.768 1.00 82.94 86 GLY A C 1
ATOM 683 O O . GLY A 1 86 ? -0.385 -0.179 6.184 1.00 82.94 86 GLY A O 1
ATOM 684 N N . VAL A 1 87 ? -1.306 1.645 7.104 1.00 83.38 87 VAL A N 1
ATOM 685 C CA . VAL A 1 87 ? -2.693 1.243 6.784 1.00 83.38 87 VAL A CA 1
ATOM 686 C C . VAL A 1 87 ? -2.930 1.299 5.275 1.00 83.38 87 VAL A C 1
ATOM 688 O O . VAL A 1 87 ? -3.475 0.356 4.699 1.00 83.38 87 VAL A O 1
ATOM 691 N N . THR A 1 88 ? -2.446 2.351 4.615 1.00 86.19 88 THR A N 1
ATOM 692 C CA . THR A 1 88 ? -2.524 2.505 3.157 1.00 86.19 88 THR A CA 1
ATOM 693 C C . THR A 1 88 ? -1.703 1.438 2.434 1.00 86.19 88 THR A C 1
ATOM 695 O O . THR A 1 88 ? -2.196 0.798 1.508 1.00 86.19 88 THR A O 1
ATOM 698 N N . GLU A 1 89 ? -0.472 1.181 2.874 1.00 89.81 89 GLU A N 1
ATOM 699 C CA . GLU A 1 89 ? 0.410 0.153 2.314 1.00 89.81 89 GLU A CA 1
ATOM 700 C C . GLU A 1 89 ? -0.180 -1.249 2.475 1.00 89.81 89 GLU A C 1
ATOM 702 O O . GLU A 1 89 ? -0.192 -2.038 1.524 1.00 89.81 89 GLU A O 1
ATOM 707 N N . SER A 1 90 ? -0.737 -1.543 3.652 1.00 90.19 90 SER A N 1
ATOM 708 C CA . SER A 1 90 ? -1.437 -2.801 3.918 1.00 90.19 90 SER A CA 1
ATOM 709 C C . SER A 1 90 ? -2.670 -2.942 3.028 1.00 90.19 90 SER A C 1
ATOM 711 O O . SER A 1 90 ? -2.876 -4.001 2.430 1.00 90.19 90 SER A O 1
ATOM 713 N N . GLY A 1 91 ? -3.436 -1.860 2.855 1.00 89.69 91 GLY A N 1
ATOM 714 C CA . GLY A 1 91 ? -4.557 -1.789 1.921 1.00 89.69 91 GLY A CA 1
ATOM 715 C C . GLY A 1 91 ? -4.130 -2.094 0.486 1.00 89.69 91 GLY A C 1
ATOM 716 O O . GLY A 1 91 ? -4.711 -2.965 -0.156 1.00 89.69 91 GLY A O 1
ATOM 717 N N . CYS A 1 92 ? -3.056 -1.472 -0.005 1.00 91.44 92 CYS A N 1
ATOM 718 C CA . CYS A 1 92 ? -2.506 -1.736 -1.338 1.00 91.44 92 CYS A CA 1
ATOM 719 C C . CYS A 1 92 ? -2.015 -3.184 -1.493 1.00 91.44 92 CYS A C 1
ATOM 721 O O . CYS A 1 92 ? -2.253 -3.818 -2.526 1.00 91.44 92 CYS A O 1
ATOM 723 N N . LYS A 1 93 ? -1.361 -3.750 -0.474 1.00 92.75 93 LYS A N 1
ATOM 724 C CA . LYS A 1 93 ? -0.907 -5.150 -0.482 1.00 92.75 93 LYS A CA 1
ATOM 725 C C . LYS A 1 93 ? -2.087 -6.119 -0.569 1.00 92.75 93 LYS A C 1
ATOM 727 O O . LYS A 1 93 ? -2.045 -7.065 -1.358 1.00 92.75 93 LYS A O 1
ATOM 732 N N . TYR A 1 94 ? -3.137 -5.865 0.204 1.00 94.38 94 TYR A N 1
ATOM 733 C CA . TYR A 1 94 ? -4.328 -6.705 0.259 1.00 94.38 94 TYR A CA 1
ATOM 734 C C . TYR A 1 94 ? -5.213 -6.561 -0.988 1.00 94.38 94 TYR A C 1
ATOM 736 O O . TYR A 1 94 ? -5.622 -7.551 -1.596 1.00 94.38 94 TYR A O 1
ATOM 744 N N . LEU A 1 95 ? -5.476 -5.331 -1.420 1.00 93.44 95 LEU A N 1
ATOM 745 C CA . LEU A 1 95 ? -6.379 -5.040 -2.527 1.00 93.44 95 LEU A CA 1
ATOM 746 C C . LEU A 1 95 ? -5.719 -5.284 -3.886 1.00 93.44 95 LEU A C 1
ATOM 748 O O . LEU A 1 95 ? -6.260 -6.023 -4.702 1.00 93.44 95 LEU A O 1
ATOM 752 N N . VAL A 1 96 ? -4.537 -4.719 -4.126 1.00 93.31 96 VAL A N 1
ATOM 753 C CA . VAL A 1 96 ? -3.840 -4.812 -5.421 1.00 93.31 96 VAL A CA 1
ATOM 754 C C . VAL A 1 96 ? -2.981 -6.074 -5.461 1.00 93.31 96 VAL A C 1
ATOM 756 O O . VAL A 1 96 ? -3.109 -6.902 -6.364 1.00 93.31 96 VAL A O 1
ATOM 759 N N . GLY A 1 97 ? -2.106 -6.237 -4.465 1.00 93.75 97 GLY A N 1
ATOM 760 C CA . GLY A 1 97 ? -1.059 -7.261 -4.467 1.00 93.75 97 GLY A CA 1
ATOM 761 C C . GLY A 1 97 ? -1.596 -8.688 -4.540 1.00 93.75 97 GLY A C 1
ATOM 762 O O . GLY A 1 97 ? -1.158 -9.471 -5.380 1.00 93.75 97 GLY A O 1
ATOM 763 N N . GLN A 1 98 ? -2.596 -9.016 -3.725 1.00 94.00 98 GLN A N 1
ATOM 764 C CA . GLN A 1 98 ? -3.158 -10.368 -3.701 1.00 94.00 98 GLN A CA 1
ATOM 765 C C . GLN A 1 98 ? -3.751 -10.821 -5.043 1.00 94.00 98 GLN A C 1
ATOM 767 O O . GLN A 1 98 ? -3.725 -12.016 -5.318 1.00 94.00 98 GLN A O 1
ATOM 772 N N . ARG A 1 99 ? -4.267 -9.913 -5.887 1.00 92.69 99 ARG A N 1
ATOM 773 C CA . ARG A 1 99 ? -4.926 -10.304 -7.147 1.00 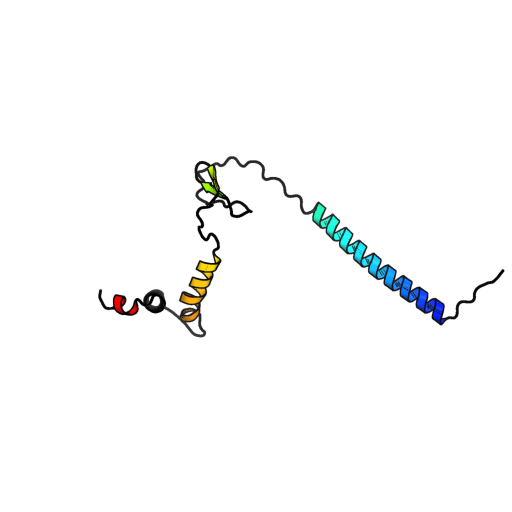92.69 99 ARG A CA 1
ATOM 774 C C . ARG A 1 99 ? -4.138 -9.996 -8.402 1.00 92.69 99 ARG A C 1
ATOM 776 O O . ARG A 1 99 ? -4.286 -10.750 -9.356 1.00 92.69 99 ARG A O 1
ATOM 783 N N . LEU A 1 100 ? -3.374 -8.907 -8.427 1.00 94.25 100 LEU A N 1
ATOM 784 C CA . LEU A 1 100 ? -2.705 -8.432 -9.639 1.00 94.25 100 LEU A CA 1
ATOM 785 C C . LEU A 1 100 ? -1.218 -8.801 -9.698 1.00 94.25 100 LEU A C 1
ATOM 787 O O . LEU A 1 100 ? -0.640 -8.738 -10.777 1.00 94.25 100 LEU A O 1
ATOM 791 N N . LYS A 1 101 ? -0.601 -9.201 -8.575 1.00 93.12 101 LYS A N 1
ATOM 792 C CA . LYS A 1 101 ? 0.842 -9.509 -8.487 1.00 93.12 101 LYS A CA 1
ATOM 793 C C . LYS A 1 101 ? 1.168 -11.003 -8.335 1.00 93.12 101 LYS A C 1
ATOM 795 O O . LYS A 1 101 ? 2.248 -11.335 -7.858 1.00 93.12 101 LYS A O 1
ATOM 800 N N . GLN A 1 102 ? 0.258 -11.910 -8.693 1.00 91.94 102 GLN A N 1
ATOM 801 C CA . GLN A 1 102 ? 0.548 -13.351 -8.636 1.00 91.94 102 GLN A CA 1
ATOM 802 C C . GLN A 1 102 ? 1.378 -13.808 -9.846 1.00 91.94 102 GLN A C 1
ATOM 804 O O . GLN A 1 102 ? 1.480 -13.108 -10.858 1.00 91.94 102 GLN A O 1
ATOM 809 N N . ALA A 1 103 ? 1.959 -15.004 -9.744 1.00 93.94 103 ALA A N 1
ATOM 810 C CA . ALA A 1 103 ? 2.798 -15.577 -10.789 1.00 93.94 103 ALA A CA 1
ATOM 811 C C . ALA A 1 103 ? 2.058 -15.683 -12.135 1.00 93.94 103 ALA A C 1
ATOM 813 O O . ALA A 1 103 ? 0.895 -16.082 -12.195 1.00 93.94 103 ALA A O 1
ATOM 814 N N . GLY A 1 104 ? 2.744 -15.311 -13.218 1.00 92.81 104 GLY A N 1
ATOM 815 C CA . GLY A 1 104 ? 2.223 -15.411 -14.586 1.00 92.81 104 GLY A CA 1
ATOM 816 C C . GLY A 1 104 ? 1.169 -14.367 -14.969 1.00 92.81 104 GLY A C 1
ATOM 817 O O . GLY A 1 104 ? 0.682 -14.389 -16.097 1.00 92.81 104 GLY A O 1
ATOM 818 N N . MET A 1 105 ? 0.821 -13.433 -14.081 1.00 92.81 105 MET A N 1
ATOM 819 C CA . MET A 1 105 ? -0.204 -12.436 -14.374 1.00 92.81 105 MET A CA 1
ATOM 820 C C . MET A 1 105 ? 0.325 -11.297 -15.242 1.00 92.81 105 MET A C 1
ATOM 822 O O . MET A 1 105 ? 1.333 -10.664 -14.932 1.00 92.81 105 MET A O 1
ATOM 826 N N . ARG A 1 106 ? -0.403 -11.007 -16.321 1.00 92.94 106 ARG A N 1
ATOM 827 C CA . ARG A 1 106 ? -0.194 -9.846 -17.186 1.00 92.94 106 ARG A CA 1
ATOM 828 C C . ARG A 1 106 ? -1.530 -9.151 -17.371 1.00 92.94 106 ARG A C 1
ATOM 830 O O . ARG A 1 106 ? -2.527 -9.805 -17.658 1.00 92.94 106 ARG A O 1
ATOM 837 N N . TRP A 1 107 ? -1.537 -7.838 -17.202 1.00 93.75 107 TRP A N 1
ATOM 838 C CA . TRP A 1 107 ? -2.745 -7.032 -17.289 1.00 93.75 107 TRP A CA 1
ATOM 839 C C . TRP A 1 107 ? -2.520 -5.880 -18.256 1.00 93.75 107 TRP A C 1
ATOM 841 O O . TRP A 1 107 ? -1.504 -5.192 -18.172 1.00 93.75 107 TRP A O 1
ATOM 851 N N . ALA A 1 108 ? -3.486 -5.648 -19.141 1.00 95.94 108 ALA A N 1
ATOM 852 C CA . ALA A 1 108 ? -3.653 -4.336 -19.750 1.00 95.94 108 ALA A CA 1
ATOM 853 C C . ALA A 1 108 ? -4.180 -3.358 -18.686 1.00 95.94 108 ALA A C 1
ATOM 855 O O . ALA A 1 108 ? -4.846 -3.781 -17.738 1.00 95.94 108 ALA A O 1
ATOM 856 N N . ILE A 1 109 ? -3.897 -2.062 -18.840 1.00 95.44 109 ILE A N 1
ATOM 857 C CA . ILE A 1 109 ? -4.287 -1.025 -17.866 1.00 95.44 109 ILE A CA 1
ATOM 858 C C . ILE A 1 109 ? -5.801 -1.049 -17.624 1.00 95.44 109 ILE A C 1
ATOM 860 O O . ILE A 1 109 ? -6.239 -1.113 -16.477 1.00 95.44 109 ILE A O 1
ATOM 864 N N . GLU A 1 110 ? -6.586 -1.095 -18.701 1.00 95.88 110 GLU A N 1
ATOM 865 C CA . GLU A 1 110 ? -8.050 -1.163 -18.646 1.00 95.88 110 GLU A CA 1
ATOM 866 C C . GLU A 1 110 ? -8.527 -2.397 -17.869 1.00 95.88 110 GLU A C 1
ATOM 868 O O . GLU A 1 110 ? -9.314 -2.286 -16.932 1.00 95.88 110 GLU A O 1
ATOM 873 N N . GLY A 1 111 ? -7.967 -3.573 -18.174 1.00 94.75 111 GLY A N 1
ATOM 874 C CA . GLY A 1 111 ? -8.315 -4.819 -17.487 1.00 94.75 111 GLY A CA 1
ATOM 875 C C . GLY A 1 111 ? -7.939 -4.820 -16.002 1.00 94.75 111 GLY A C 1
ATOM 876 O O . GLY A 1 111 ? -8.698 -5.323 -15.172 1.00 94.75 111 GLY A O 1
ATOM 877 N N . ALA A 1 112 ? -6.795 -4.228 -15.641 1.00 95.25 112 ALA A N 1
ATOM 878 C CA . ALA A 1 112 ? -6.404 -4.054 -14.244 1.00 95.25 112 ALA A CA 1
ATOM 879 C C . ALA A 1 112 ? -7.378 -3.127 -13.506 1.00 95.25 112 ALA A C 1
ATOM 881 O O . ALA A 1 112 ? -7.786 -3.437 -12.387 1.00 95.25 112 ALA A O 1
ATOM 882 N N . GLN A 1 113 ? -7.782 -2.019 -14.133 1.00 95.12 113 GLN A N 1
ATOM 883 C CA . GLN A 1 113 ? -8.724 -1.064 -13.556 1.00 95.12 113 GLN A CA 1
ATOM 884 C C . GLN A 1 113 ? -10.103 -1.693 -13.328 1.00 95.12 113 GLN A C 1
ATOM 886 O O . GLN A 1 113 ? -10.629 -1.597 -12.218 1.00 95.12 113 GLN A O 1
ATOM 891 N N . SER A 1 114 ? -10.657 -2.398 -14.320 1.00 94.31 114 SER A N 1
ATOM 892 C CA . SER A 1 114 ? -11.931 -3.116 -14.167 1.00 94.31 114 SER A CA 1
ATOM 893 C C . SER A 1 114 ? -11.854 -4.168 -13.055 1.00 94.31 114 SER A C 1
ATOM 895 O O . SER A 1 114 ? -12.734 -4.241 -12.200 1.00 94.31 114 SER A O 1
ATOM 897 N N . MET A 1 115 ? -10.766 -4.943 -12.995 1.00 94.56 115 MET A N 1
ATOM 898 C CA . MET A 1 115 ? -10.560 -5.938 -11.935 1.00 94.56 115 MET A CA 1
ATOM 899 C C . MET A 1 115 ? -10.466 -5.297 -10.541 1.00 94.56 115 MET A C 1
ATOM 901 O O . MET A 1 115 ? -11.002 -5.838 -9.572 1.00 94.56 115 MET A O 1
ATOM 905 N N . LEU A 1 116 ? -9.810 -4.138 -10.420 1.00 94.31 116 LEU A N 1
ATOM 906 C CA . LEU A 1 116 ? -9.740 -3.396 -9.160 1.00 94.31 116 LEU A CA 1
ATOM 907 C C . LEU A 1 116 ? -11.113 -2.897 -8.719 1.00 94.31 116 LEU A C 1
ATOM 909 O O . LEU A 1 116 ? -11.441 -3.047 -7.546 1.00 94.31 116 LEU A O 1
ATOM 913 N N . GLN A 1 117 ? -11.928 -2.360 -9.629 1.00 93.31 117 GLN A N 1
ATOM 914 C CA . GLN A 1 117 ? -13.286 -1.902 -9.313 1.00 93.31 117 GLN A CA 1
ATOM 915 C C . GLN A 1 117 ? -14.152 -3.041 -8.760 1.00 93.31 117 GLN A C 1
ATOM 917 O O . GLN A 1 117 ? -14.757 -2.889 -7.696 1.00 93.31 117 GLN A O 1
ATOM 922 N N . LEU A 1 118 ? -14.128 -4.208 -9.415 1.00 93.88 118 LEU A N 1
ATOM 923 C CA . LEU A 1 118 ? -14.814 -5.413 -8.934 1.00 93.88 118 LEU A CA 1
ATOM 924 C C . LEU A 1 118 ? -14.342 -5.806 -7.530 1.00 93.88 118 LEU A C 1
ATOM 926 O O . LEU A 1 118 ? -15.144 -6.088 -6.640 1.00 93.88 118 LEU A O 1
ATOM 930 N N . ARG A 1 119 ? -13.026 -5.794 -7.304 1.00 94.31 119 ARG A N 1
ATOM 931 C CA . ARG A 1 119 ? -12.434 -6.193 -6.024 1.00 94.31 119 ARG A CA 1
ATOM 932 C C . ARG A 1 119 ? -12.743 -5.202 -4.901 1.00 94.31 119 ARG A C 1
ATOM 934 O O . ARG A 1 119 ? -13.018 -5.634 -3.787 1.00 94.31 119 ARG A O 1
ATOM 941 N N . VAL A 1 120 ? -12.747 -3.898 -5.181 1.00 94.12 120 VAL A N 1
ATOM 942 C CA . VAL A 1 120 ? -13.169 -2.850 -4.235 1.00 94.12 120 VAL A CA 1
ATOM 943 C C . VAL A 1 120 ? -14.628 -3.054 -3.831 1.00 94.12 120 VAL A C 1
ATOM 945 O O . VAL A 1 120 ? -14.944 -2.994 -2.645 1.00 94.12 120 VAL A O 1
ATOM 948 N N . ALA A 1 121 ? -15.518 -3.308 -4.792 1.00 93.81 121 ALA A N 1
ATOM 949 C CA . ALA A 1 121 ? -16.928 -3.547 -4.503 1.00 93.81 121 ALA A CA 1
ATOM 950 C C . ALA A 1 121 ? -17.128 -4.810 -3.660 1.00 93.81 121 ALA A C 1
ATOM 952 O O . ALA A 1 121 ? -17.846 -4.766 -2.664 1.00 93.81 121 ALA A O 1
ATOM 953 N N . TYR A 1 122 ? -16.440 -5.901 -4.005 1.00 93.44 122 TYR A N 1
ATOM 954 C CA . TYR A 1 122 ? -16.482 -7.150 -3.247 1.00 93.44 122 TYR A CA 1
ATOM 955 C C . TYR A 1 122 ? -16.006 -6.967 -1.798 1.00 93.44 122 TYR A C 1
ATOM 957 O O . TYR A 1 122 ? -16.715 -7.327 -0.864 1.00 93.44 122 TYR A O 1
ATOM 965 N N . LEU A 1 123 ? -14.833 -6.356 -1.597 1.00 93.62 123 LEU A N 1
ATOM 966 C CA . LEU A 1 123 ? -14.251 -6.167 -0.262 1.00 93.62 123 LEU A CA 1
ATOM 967 C C . LEU A 1 123 ? -15.076 -5.233 0.629 1.00 93.62 123 LEU A C 1
ATOM 969 O O . LEU A 1 123 ? -15.073 -5.397 1.844 1.00 93.62 123 LEU A O 1
ATOM 973 N N . ASN A 1 124 ? -15.789 -4.281 0.030 1.00 93.62 124 ASN A N 1
ATOM 974 C CA . ASN A 1 124 ? -16.662 -3.359 0.752 1.00 93.62 124 ASN A CA 1
ATOM 975 C C . ASN A 1 124 ? -18.106 -3.873 0.896 1.00 93.62 124 ASN A C 1
ATOM 977 O O . ASN A 1 124 ? -18.961 -3.116 1.348 1.00 93.62 124 ASN A O 1
ATOM 981 N N . GLY A 1 125 ? -18.412 -5.107 0.474 1.00 93.81 125 GLY A N 1
ATOM 982 C CA . GLY A 1 125 ? -19.774 -5.657 0.529 1.00 93.81 125 GLY A CA 1
ATOM 983 C C . GLY A 1 125 ? -20.777 -4.924 -0.369 1.00 93.81 125 GLY A C 1
ATOM 984 O O . GLY A 1 125 ? -21.976 -4.969 -0.129 1.00 93.81 125 GLY A O 1
ATOM 985 N N . ARG A 1 126 ? -20.295 -4.223 -1.399 1.00 92.12 126 ARG A N 1
ATOM 986 C CA . ARG A 1 126 ? -21.097 -3.417 -2.331 1.00 92.12 126 ARG A CA 1
ATOM 987 C C . ARG A 1 126 ? -21.175 -4.040 -3.722 1.00 92.12 126 ARG A C 1
ATOM 989 O O . ARG A 1 126 ? -21.243 -3.321 -4.717 1.00 92.12 126 ARG A O 1
ATOM 996 N N . TRP A 1 127 ? -21.134 -5.367 -3.798 1.00 91.56 127 TRP A N 1
ATOM 997 C CA . TRP A 1 127 ? -21.174 -6.090 -5.067 1.00 91.56 127 TRP A CA 1
ATOM 998 C C . TRP A 1 127 ? -22.414 -5.731 -5.890 1.00 91.56 127 TRP A C 1
ATOM 1000 O O . TRP A 1 127 ? -22.292 -5.411 -7.067 1.00 91.56 127 TRP A O 1
ATOM 1010 N N . ASP A 1 128 ? -23.579 -5.678 -5.245 1.00 90.44 128 ASP A N 1
ATOM 1011 C CA . ASP A 1 128 ? -24.851 -5.438 -5.929 1.00 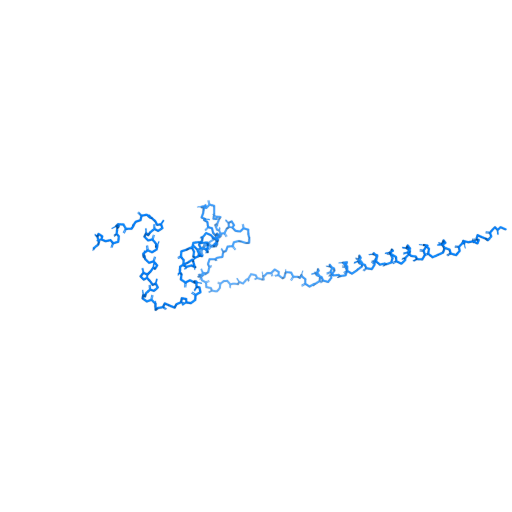90.44 128 ASP A CA 1
ATOM 1012 C C . ASP A 1 128 ? -24.957 -4.023 -6.515 1.00 90.44 128 ASP A C 1
ATOM 1014 O O . ASP A 1 128 ? -25.551 -3.822 -7.571 1.00 90.44 128 ASP A O 1
ATOM 1018 N N . SER A 1 129 ? -24.295 -3.040 -5.890 1.00 85.88 129 SER A N 1
ATOM 1019 C CA . SER A 1 129 ? -24.284 -1.648 -6.368 1.00 85.88 129 SER A CA 1
ATOM 1020 C C . SER A 1 129 ? -23.566 -1.449 -7.705 1.00 85.88 129 SER A C 1
ATOM 1022 O O . SER A 1 129 ? -23.777 -0.431 -8.353 1.00 85.88 129 SER A O 1
ATOM 1024 N N . LEU A 1 130 ? -22.732 -2.403 -8.136 1.00 83.62 130 LEU A N 1
ATOM 1025 C CA . LEU A 1 130 ? -22.073 -2.327 -9.442 1.00 83.62 130 LEU A CA 1
ATOM 1026 C C . LEU A 1 130 ? -23.035 -2.562 -10.609 1.00 83.62 130 LEU A C 1
ATOM 1028 O O . LEU A 1 130 ? -22.765 -2.089 -11.708 1.00 83.62 130 LEU A O 1
ATOM 1032 N N . TRP A 1 131 ? -24.121 -3.302 -10.380 1.00 82.50 131 TRP A N 1
ATOM 1033 C CA . TRP A 1 131 ? -25.065 -3.717 -11.424 1.00 82.50 131 TRP A CA 1
ATOM 1034 C C . TRP A 1 131 ? -26.286 -2.802 -11.532 1.00 82.50 131 TRP A C 1
ATOM 1036 O O . TRP A 1 131 ? -27.047 -2.916 -12.485 1.00 82.50 131 TRP A O 1
ATOM 1046 N N . LEU A 1 132 ? -26.493 -1.934 -10.540 1.00 74.75 132 LEU A N 1
ATOM 1047 C CA . LEU A 1 132 ? -27.663 -1.058 -10.422 1.00 74.75 132 LEU A CA 1
ATOM 1048 C C . LEU A 1 132 ? -27.448 0.340 -11.037 1.00 74.75 132 LEU A C 1
ATOM 1050 O O . LEU A 1 132 ? -28.257 1.231 -10.786 1.00 74.75 132 LEU A O 1
ATOM 1054 N N . ASN A 1 133 ? -26.371 0.528 -11.807 1.00 55.81 133 ASN A N 1
ATOM 1055 C CA . ASN A 1 133 ? -26.046 1.777 -12.506 1.00 55.81 133 ASN A CA 1
ATOM 1056 C C . ASN A 1 133 ? -26.515 1.772 -13.961 1.00 55.81 133 ASN A C 1
ATOM 1058 O O . ASN A 1 133 ? -26.346 0.726 -14.626 1.00 55.81 133 ASN A O 1
#